Protein AF-A0A6J6UAG7-F1 (afdb_monomer_lite)

Structure (mmCIF, N/CA/C/O backbone):
data_AF-A0A6J6UAG7-F1
#
_entry.id   AF-A0A6J6UAG7-F1
#
loop_
_atom_site.group_PDB
_atom_site.id
_atom_site.type_symbol
_atom_site.label_atom_id
_atom_site.label_alt_id
_atom_site.label_comp_id
_atom_site.label_asym_id
_atom_site.label_entity_id
_atom_site.label_seq_id
_atom_site.pdbx_PDB_ins_code
_atom_site.Cartn_x
_atom_site.Cartn_y
_atom_site.Cartn_z
_atom_site.occupancy
_atom_site.B_iso_or_equiv
_atom_site.auth_seq_id
_atom_site.auth_comp_id
_atom_site.auth_asym_id
_atom_site.auth_atom_id
_atom_site.pdbx_PDB_model_num
ATOM 1 N N . MET A 1 1 ? -18.419 0.442 20.908 1.00 64.94 1 MET A N 1
ATOM 2 C CA . MET A 1 1 ? -18.109 0.055 19.510 1.00 64.94 1 MET A CA 1
ATOM 3 C C . MET A 1 1 ? -17.698 1.300 18.751 1.00 64.94 1 MET A C 1
ATOM 5 O O . MET A 1 1 ? -18.345 2.321 18.942 1.00 64.94 1 MET A O 1
ATOM 9 N N . ILE A 1 2 ? -16.643 1.230 17.936 1.00 74.75 2 ILE A N 1
ATOM 10 C CA . ILE A 1 2 ? -16.255 2.328 17.035 1.00 74.75 2 ILE A CA 1
ATOM 11 C C . ILE A 1 2 ? -16.678 1.935 15.620 1.00 74.75 2 ILE A C 1
ATOM 13 O O . ILE A 1 2 ? -16.321 0.851 15.156 1.00 74.75 2 ILE A O 1
ATOM 17 N N . SER A 1 3 ? -17.434 2.810 14.959 1.00 76.94 3 SER A N 1
ATOM 18 C CA . SER A 1 3 ? -17.864 2.655 13.566 1.00 76.94 3 SER A CA 1
ATOM 19 C C . SER A 1 3 ? -17.239 3.775 12.741 1.00 76.94 3 SER A C 1
ATOM 21 O O . SER A 1 3 ? -17.382 4.941 13.105 1.00 76.94 3 SER A O 1
ATOM 23 N N . LEU A 1 4 ? -16.559 3.436 11.646 1.00 76.06 4 LEU A N 1
ATOM 24 C CA . LEU A 1 4 ? -16.072 4.427 10.684 1.00 76.06 4 LEU A CA 1
ATOM 25 C C . LEU A 1 4 ? -17.133 4.633 9.595 1.00 76.06 4 LEU A C 1
ATOM 27 O O . LEU A 1 4 ? -17.597 3.661 8.999 1.00 76.06 4 LEU A O 1
ATOM 31 N N . ALA A 1 5 ? -17.490 5.887 9.307 1.00 80.00 5 ALA A N 1
ATOM 32 C CA . ALA A 1 5 ? -18.389 6.257 8.208 1.00 80.00 5 ALA A CA 1
ATOM 33 C C . ALA A 1 5 ? -17.656 6.270 6.851 1.00 80.00 5 ALA A C 1
ATOM 35 O O . ALA A 1 5 ? -17.769 7.206 6.067 1.00 80.00 5 ALA A O 1
ATOM 36 N N . GLU A 1 6 ? -16.868 5.229 6.603 1.00 76.81 6 GLU A N 1
ATOM 37 C CA . GLU A 1 6 ? -16.091 5.038 5.386 1.00 76.81 6 GLU A CA 1
ATOM 38 C C . GLU A 1 6 ? -16.338 3.652 4.793 1.00 76.81 6 GLU A C 1
ATOM 40 O O . GLU A 1 6 ? -16.911 2.766 5.430 1.00 76.81 6 GLU A O 1
ATOM 45 N N . ASN A 1 7 ? -15.878 3.453 3.558 1.00 74.94 7 ASN A N 1
ATOM 46 C CA . ASN A 1 7 ? -15.926 2.145 2.926 1.00 74.94 7 ASN A CA 1
ATOM 47 C C . ASN A 1 7 ? -15.122 1.114 3.728 1.00 74.94 7 ASN A C 1
ATOM 49 O O . ASN A 1 7 ? -14.046 1.391 4.260 1.00 74.94 7 ASN A O 1
ATOM 53 N N . TYR A 1 8 ? -15.644 -0.111 3.775 1.00 73.75 8 TYR A N 1
ATOM 54 C CA . TYR A 1 8 ? -14.946 -1.237 4.379 1.00 73.75 8 TYR A CA 1
ATOM 55 C C . TYR A 1 8 ? -13.695 -1.586 3.563 1.00 73.75 8 TYR A C 1
ATOM 57 O O . TYR A 1 8 ? -13.769 -2.334 2.588 1.00 73.75 8 TYR A O 1
ATOM 65 N N . ASP A 1 9 ? -12.547 -1.051 3.979 1.00 74.75 9 ASP A N 1
ATOM 66 C CA . ASP A 1 9 ? -11.248 -1.314 3.364 1.00 74.75 9 ASP A CA 1
ATOM 67 C C . ASP A 1 9 ? -10.297 -2.035 4.331 1.00 74.75 9 ASP A C 1
ATOM 69 O O . ASP A 1 9 ? -10.316 -1.844 5.551 1.00 74.75 9 ASP A O 1
ATOM 73 N N . ARG A 1 10 ? -9.434 -2.879 3.760 1.00 75.00 10 ARG A N 1
ATOM 74 C CA . ARG A 1 10 ? -8.357 -3.582 4.454 1.00 75.00 10 ARG A CA 1
ATOM 75 C C . ARG A 1 10 ? -7.297 -2.636 5.009 1.00 75.00 10 ARG A C 1
ATOM 77 O O . ARG A 1 10 ? -6.671 -2.995 6.007 1.00 75.00 10 ARG A O 1
ATOM 84 N N . SER A 1 11 ? -7.166 -1.459 4.410 1.00 82.00 11 SER A N 1
ATOM 85 C CA . SER A 1 11 ? -6.227 -0.394 4.765 1.00 82.00 11 SER A CA 1
ATOM 86 C C . SER A 1 11 ? -6.475 0.192 6.159 1.00 82.00 11 SER A C 1
ATOM 88 O O . SER A 1 11 ? -5.527 0.578 6.836 1.00 82.00 11 SER A O 1
ATOM 90 N N . TRP A 1 12 ? -7.724 0.212 6.637 1.00 84.06 12 TRP A N 1
ATOM 91 C CA . TRP A 1 12 ? -8.061 0.758 7.954 1.00 84.06 12 TRP A CA 1
ATOM 92 C C . TRP A 1 12 ? -7.644 -0.173 9.096 1.00 84.06 12 TRP A C 1
ATOM 94 O O . TRP A 1 12 ? -8.116 -1.311 9.189 1.00 84.06 12 TRP A O 1
ATOM 104 N N . GLN A 1 13 ? -6.794 0.326 9.992 1.00 83.50 13 GLN A N 1
ATOM 105 C CA . GLN A 1 13 ? -6.298 -0.371 11.178 1.00 83.50 13 GLN A CA 1
ATOM 106 C C . GLN A 1 13 ? -6.526 0.490 12.422 1.00 83.50 13 GLN A C 1
ATOM 108 O O . GLN A 1 13 ? -6.211 1.677 12.426 1.00 83.50 13 GLN A O 1
ATOM 113 N N . VAL A 1 14 ? -7.035 -0.123 13.491 1.00 83.75 14 VAL A N 1
ATOM 114 C CA . VAL A 1 14 ? -7.128 0.506 14.815 1.00 83.75 14 VAL A CA 1
ATOM 115 C C . VAL A 1 14 ? -6.184 -0.221 15.762 1.00 83.75 14 VAL A C 1
ATOM 117 O O . VAL A 1 14 ? -6.205 -1.453 15.838 1.00 83.75 14 VAL A O 1
ATOM 120 N N . ILE A 1 15 ? -5.350 0.537 16.466 1.00 83.69 15 ILE A N 1
ATOM 121 C CA . ILE A 1 15 ? -4.349 0.034 17.405 1.00 83.69 15 ILE A CA 1
ATOM 122 C C . ILE A 1 15 ? -4.659 0.584 18.797 1.00 83.69 15 ILE A C 1
ATOM 124 O O . ILE A 1 15 ? -4.836 1.791 18.964 1.00 83.69 15 ILE A O 1
ATOM 128 N N . LYS A 1 16 ? -4.690 -0.308 19.791 1.00 80.81 16 LYS A N 1
ATOM 129 C CA . LYS A 1 16 ? -4.749 0.021 21.220 1.00 80.81 16 LYS A CA 1
ATOM 130 C C . LYS A 1 16 ? -3.558 -0.633 21.917 1.00 80.81 16 LYS A C 1
ATOM 132 O O . LYS A 1 16 ? -3.359 -1.834 21.745 1.00 80.81 16 LYS A O 1
ATOM 137 N N . ASP A 1 17 ? -2.759 0.135 22.656 1.00 81.75 17 ASP A N 1
ATOM 138 C CA . ASP A 1 17 ? -1.604 -0.365 23.427 1.00 81.75 17 ASP A CA 1
ATOM 139 C C . ASP A 1 17 ? -0.659 -1.277 22.611 1.00 81.75 17 ASP A C 1
ATOM 141 O O . ASP A 1 17 ? -0.182 -2.312 23.073 1.00 81.75 17 ASP A O 1
ATOM 145 N N . GLY A 1 18 ? -0.448 -0.937 21.334 1.00 79.75 18 GLY A N 1
ATOM 146 C CA . GLY A 1 18 ? 0.379 -1.714 20.401 1.00 79.75 18 GLY A CA 1
ATOM 147 C C . GLY A 1 18 ? -0.284 -2.966 19.806 1.00 79.75 18 GLY A C 1
ATOM 148 O O . GLY A 1 18 ? 0.305 -3.610 18.938 1.00 79.75 18 GLY A O 1
ATOM 149 N N . LYS A 1 19 ? -1.517 -3.309 20.197 1.00 80.56 19 LYS A N 1
ATOM 150 C CA . LYS A 1 19 ? -2.288 -4.431 19.639 1.00 80.56 19 LYS A CA 1
ATOM 151 C C . LYS A 1 19 ? -3.306 -3.945 18.610 1.00 80.56 19 LYS A C 1
ATOM 153 O O . LYS A 1 19 ? -4.050 -2.994 18.842 1.00 80.56 19 LYS A O 1
ATOM 158 N N . ARG A 1 20 ? -3.365 -4.629 17.465 1.00 81.56 20 ARG A N 1
ATOM 159 C CA . ARG A 1 20 ? -4.371 -4.376 16.422 1.00 81.56 20 ARG A CA 1
ATOM 160 C C . ARG A 1 20 ? -5.719 -4.947 16.849 1.00 81.56 20 ARG A C 1
ATOM 162 O O . ARG A 1 20 ? -5.804 -6.123 17.196 1.00 81.56 20 ARG A O 1
ATOM 169 N N . LEU A 1 21 ? -6.763 -4.127 16.791 1.00 82.50 21 LEU A N 1
ATOM 170 C CA . LEU A 1 21 ? -8.128 -4.574 17.050 1.00 82.50 21 LEU A CA 1
ATOM 171 C C . LEU A 1 21 ? -8.685 -5.340 15.848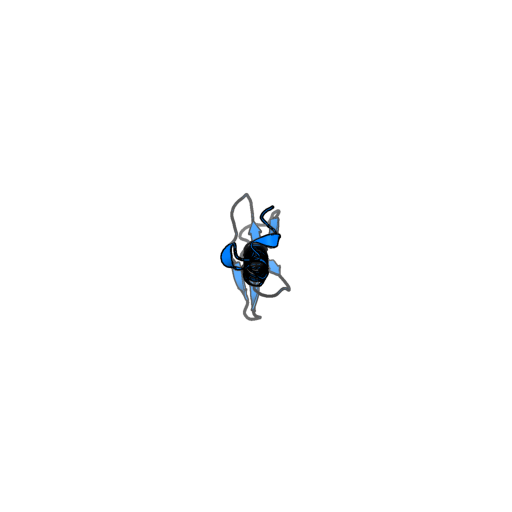 1.00 82.50 21 LEU A C 1
ATOM 173 O O . LEU A 1 21 ? -8.386 -5.030 14.691 1.00 82.50 21 LEU A O 1
ATOM 177 N N . VAL A 1 22 ? -9.519 -6.342 16.132 1.00 79.12 22 VA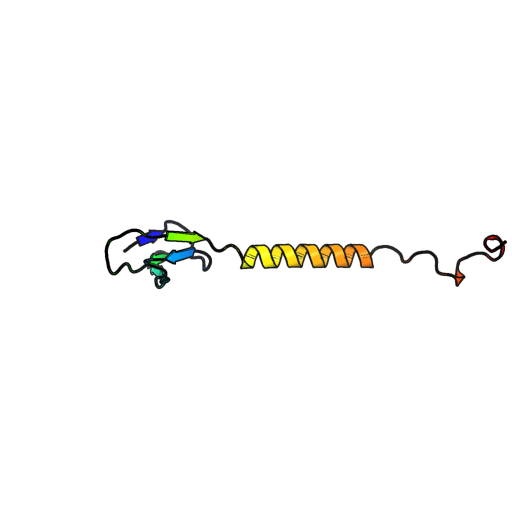L A N 1
ATOM 178 C CA . VAL A 1 22 ? -10.207 -7.115 15.096 1.00 79.12 22 VAL A CA 1
ATOM 179 C C . VAL A 1 22 ? -11.247 -6.221 14.428 1.00 79.12 22 VAL A C 1
ATOM 181 O O . VAL A 1 22 ? -12.111 -5.638 15.085 1.00 79.12 22 VAL A O 1
ATOM 184 N N . ARG A 1 23 ? -11.147 -6.123 13.103 1.00 81.44 23 ARG A N 1
ATOM 185 C CA . ARG A 1 23 ? -12.109 -5.413 12.267 1.00 81.44 23 ARG A CA 1
ATOM 186 C C . ARG A 1 23 ? -13.265 -6.347 11.914 1.00 81.44 23 ARG A C 1
ATOM 188 O O . ARG A 1 23 ? -13.034 -7.438 11.395 1.00 81.44 23 ARG A O 1
ATOM 195 N N . SER A 1 24 ? -14.491 -5.899 12.140 1.00 79.56 24 SER A N 1
ATOM 196 C CA . SER A 1 24 ? -15.722 -6.535 11.675 1.00 79.56 24 SER A CA 1
ATOM 197 C C . SER A 1 24 ? -16.438 -5.634 10.668 1.00 79.56 24 SER A C 1
ATOM 199 O O . SER A 1 24 ? -16.122 -4.452 10.517 1.00 79.56 24 SER A O 1
ATOM 201 N N . LYS A 1 25 ? -17.386 -6.209 9.931 1.00 80.81 25 LYS A N 1
ATOM 202 C CA . LYS A 1 25 ? -18.256 -5.479 9.008 1.00 80.81 25 LYS A CA 1
ATOM 203 C C . LYS A 1 25 ? -19.644 -5.380 9.639 1.00 80.81 25 LYS A C 1
ATOM 205 O O . LYS A 1 25 ? -20.148 -6.389 10.125 1.00 80.81 25 LYS A O 1
ATOM 210 N N . SER A 1 26 ? -20.229 -4.185 9.660 1.00 80.00 26 SER A N 1
ATOM 211 C CA . SER A 1 26 ? -21.600 -3.985 10.144 1.00 80.00 26 SER A CA 1
ATOM 212 C C . SER A 1 26 ? -22.637 -4.492 9.137 1.00 80.00 26 SER A C 1
ATOM 214 O O . SER A 1 26 ? -22.308 -4.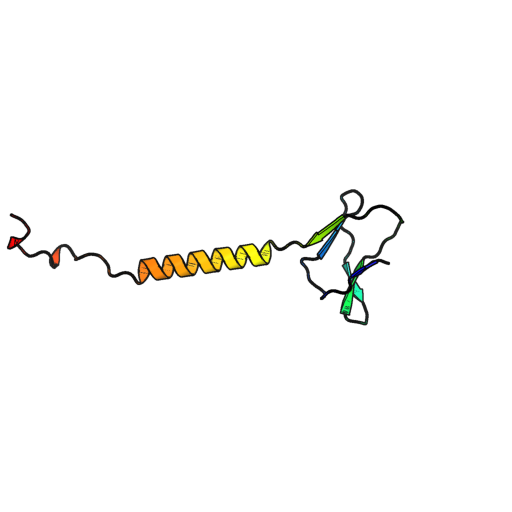720 7.971 1.00 80.00 26 SER A O 1
ATOM 216 N N . GLU A 1 27 ? -23.902 -4.597 9.555 1.00 78.19 27 GLU A N 1
ATOM 217 C CA . GLU A 1 27 ? -25.035 -4.896 8.658 1.00 78.19 27 GLU A CA 1
ATOM 218 C C . GLU A 1 27 ? -25.158 -3.889 7.503 1.00 78.19 27 GLU A C 1
ATOM 220 O O . GLU A 1 27 ? -25.518 -4.252 6.388 1.00 78.19 27 GLU A O 1
ATOM 225 N N . PHE A 1 28 ? -24.759 -2.637 7.740 1.00 76.81 28 PHE A N 1
ATOM 226 C CA . PHE A 1 28 ? -24.718 -1.564 6.741 1.00 76.81 28 PHE A CA 1
ATOM 227 C C . PHE A 1 28 ? -23.429 -1.560 5.907 1.00 76.81 28 PHE A C 1
ATOM 229 O O . PHE A 1 28 ? -23.197 -0.663 5.102 1.00 76.81 28 PHE A O 1
ATOM 236 N N . GLY A 1 29 ? -22.556 -2.544 6.114 1.00 76.44 29 GLY A N 1
ATOM 237 C CA . GLY A 1 29 ? -21.318 -2.707 5.369 1.00 76.44 29 GLY A CA 1
ATOM 238 C C . GLY A 1 29 ? -20.167 -1.799 5.793 1.00 76.44 29 GLY A C 1
ATOM 239 O O . GLY A 1 29 ? -19.160 -1.771 5.089 1.00 76.44 29 GLY A O 1
ATOM 240 N N . LEU A 1 30 ? -20.281 -1.111 6.930 1.00 82.50 30 LEU A N 1
ATOM 241 C CA . LEU A 1 30 ? -19.252 -0.211 7.457 1.00 82.50 30 LEU A CA 1
ATOM 242 C C . LEU A 1 30 ? -18.196 -0.975 8.278 1.00 82.50 30 LEU A C 1
ATOM 244 O O . LEU A 1 30 ? -18.530 -1.975 8.924 1.00 82.50 30 LEU A O 1
ATOM 248 N N . PRO A 1 31 ? -16.932 -0.517 8.305 1.00 81.69 31 PRO A N 1
ATOM 249 C CA . PRO A 1 31 ? -15.913 -1.054 9.196 1.00 81.69 31 PRO A CA 1
ATOM 250 C C . PRO A 1 31 ? -16.231 -0.716 10.655 1.00 81.69 31 PRO A C 1
ATOM 252 O O . PRO A 1 31 ? -16.372 0.446 11.043 1.00 81.69 31 PRO A O 1
ATOM 255 N N . GLN A 1 32 ? -16.325 -1.765 11.467 1.00 82.50 32 GLN A N 1
ATOM 256 C CA . GLN A 1 32 ? -16.520 -1.694 12.907 1.00 82.50 32 GLN A CA 1
ATOM 257 C C . GLN A 1 32 ? -15.335 -2.314 13.636 1.00 82.50 32 GLN A C 1
ATOM 259 O O . GLN A 1 32 ? -14.742 -3.297 13.192 1.00 82.50 32 GLN A O 1
ATOM 264 N N . PHE A 1 33 ? -15.006 -1.739 14.786 1.00 82.38 33 PHE A N 1
ATOM 265 C CA . PHE A 1 33 ? -13.960 -2.240 15.665 1.00 82.38 33 PHE A CA 1
ATOM 266 C C . PHE A 1 33 ? -14.564 -2.517 17.039 1.00 82.38 33 PHE A C 1
ATOM 268 O O . PHE A 1 33 ? -15.178 -1.639 17.667 1.00 82.38 33 PHE A O 1
ATOM 275 N N . GLN A 1 34 ? -14.414 -3.761 17.501 1.00 75.75 34 GLN A N 1
ATOM 276 C CA . GLN A 1 34 ? -14.785 -4.128 18.862 1.00 75.75 34 GLN A CA 1
ATOM 277 C C . GLN A 1 34 ? -13.769 -3.529 19.827 1.00 75.75 34 GLN A C 1
ATOM 279 O O . GLN A 1 34 ? -12.588 -3.869 19.822 1.00 75.75 34 GLN A O 1
ATOM 284 N N . VAL A 1 35 ? -14.262 -2.608 20.645 1.00 72.00 35 VAL A N 1
ATOM 285 C CA . VAL A 1 35 ? -13.508 -1.964 21.711 1.00 72.00 35 VAL A CA 1
ATOM 286 C C . VAL A 1 35 ? -13.963 -2.590 23.017 1.00 72.00 35 VAL A C 1
ATOM 288 O O . VAL A 1 35 ? -15.123 -2.429 23.391 1.00 72.00 35 VAL A O 1
ATOM 291 N N . LEU A 1 36 ? -13.061 -3.328 23.664 1.00 69.81 36 LEU A N 1
ATOM 292 C CA . LEU A 1 36 ? -13.327 -4.015 24.933 1.00 69.81 36 LEU A CA 1
ATOM 293 C C . LEU A 1 36 ? -13.215 -3.073 26.143 1.00 69.81 36 LEU A C 1
ATOM 295 O O . LEU A 1 36 ? -13.833 -3.318 27.169 1.00 69.81 36 LEU A O 1
ATOM 299 N N . GLU A 1 37 ? -12.468 -1.977 26.016 1.00 71.19 37 GLU A N 1
ATOM 300 C CA . GLU A 1 37 ? -12.157 -1.055 27.111 1.00 71.19 37 GLU A CA 1
ATOM 301 C C . GLU A 1 37 ? -11.997 0.371 26.578 1.00 71.19 37 GLU A C 1
ATOM 303 O O . GLU A 1 37 ? -11.325 0.564 25.562 1.00 71.19 37 GLU A O 1
ATOM 308 N N . ALA A 1 38 ? -12.554 1.360 27.283 1.00 70.19 38 ALA A N 1
ATOM 309 C CA . ALA A 1 38 ? -12.397 2.779 26.963 1.00 70.19 38 ALA A CA 1
ATOM 310 C C . ALA A 1 38 ? -10.932 3.242 27.120 1.00 70.19 38 ALA A C 1
ATOM 312 O O . ALA A 1 38 ? -10.223 2.765 28.004 1.00 70.19 38 ALA A O 1
ATOM 313 N N . GLY A 1 39 ? -10.471 4.152 26.257 1.00 78.12 39 GLY A N 1
ATOM 314 C CA . GLY A 1 39 ? -9.093 4.654 26.254 1.00 78.12 39 GLY A CA 1
ATOM 315 C C . GLY A 1 39 ? -8.742 5.411 24.971 1.00 78.12 39 GLY A C 1
ATOM 316 O O . GLY A 1 39 ? -9.633 5.757 24.193 1.00 78.12 39 GLY A O 1
ATOM 317 N N . GLU A 1 40 ? -7.451 5.656 24.749 1.00 78.06 40 GLU A N 1
ATOM 318 C CA . GLU A 1 40 ? -6.941 6.234 23.502 1.00 78.06 40 GLU A CA 1
ATOM 319 C C . GLU A 1 40 ? -6.746 5.156 22.428 1.00 78.06 40 GLU A C 1
ATOM 321 O O . GLU A 1 40 ? -6.298 4.041 22.701 1.00 78.06 40 GLU A O 1
ATOM 326 N N . PHE A 1 41 ? -7.078 5.501 21.185 1.00 81.38 41 PHE A N 1
ATOM 327 C CA . PHE A 1 41 ? -6.944 4.617 20.031 1.00 81.38 41 PHE A CA 1
ATOM 328 C C . PHE A 1 41 ? -6.163 5.326 18.937 1.00 81.38 41 PHE A C 1
ATOM 330 O O . PHE A 1 41 ? -6.451 6.474 18.601 1.00 81.38 41 PHE A O 1
ATOM 337 N N . SER A 1 42 ? -5.214 4.618 18.333 1.00 81.56 42 SER A N 1
ATOM 338 C CA . SER A 1 42 ? -4.547 5.082 17.123 1.00 81.56 42 SER A CA 1
ATOM 339 C C . SER A 1 42 ? -5.263 4.512 15.902 1.00 81.56 42 SER A C 1
ATOM 341 O O . SER A 1 42 ? -5.421 3.295 15.776 1.00 81.56 42 SER A O 1
ATOM 343 N N . LEU A 1 43 ? -5.713 5.395 15.011 1.00 83.81 43 LEU A N 1
ATOM 344 C CA . LEU A 1 43 ? -6.329 5.043 13.736 1.00 83.81 43 LEU A CA 1
ATOM 345 C C . LEU A 1 43 ? -5.314 5.265 12.613 1.00 83.81 43 LEU A C 1
ATOM 347 O O . LEU A 1 43 ? -4.763 6.355 12.473 1.00 83.81 43 LEU A O 1
ATOM 351 N N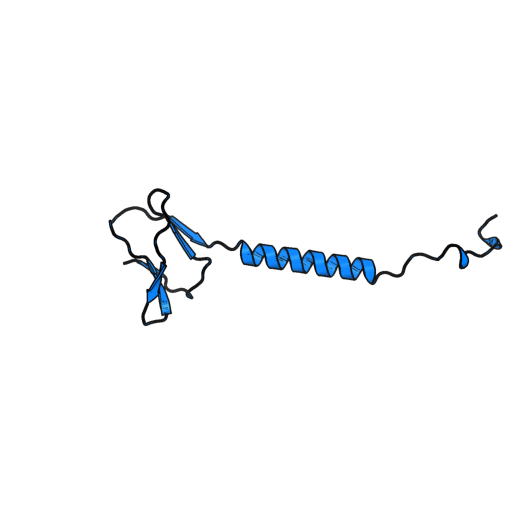 . ILE A 1 44 ? -5.084 4.234 11.804 1.00 85.31 44 ILE A N 1
ATOM 352 C CA . ILE A 1 44 ? -4.115 4.260 10.708 1.00 85.31 44 ILE A CA 1
ATOM 353 C C . ILE A 1 44 ? -4.787 3.783 9.423 1.00 85.31 44 ILE A C 1
ATOM 355 O O . ILE A 1 44 ? -5.525 2.796 9.423 1.00 85.31 44 ILE A O 1
ATOM 359 N N . HIS A 1 45 ? -4.476 4.460 8.319 1.00 84.31 45 HIS A N 1
ATOM 360 C CA . HIS A 1 45 ? -4.824 4.025 6.971 1.00 84.31 45 HIS A CA 1
ATOM 361 C C . HIS A 1 45 ? -3.571 3.551 6.218 1.00 84.31 45 HIS A C 1
ATOM 363 O O . HIS A 1 45 ? -2.718 4.346 5.812 1.00 84.31 45 HIS A O 1
ATOM 369 N N . ASP A 1 46 ? -3.446 2.240 6.026 1.00 84.75 46 ASP A N 1
ATOM 370 C CA . ASP A 1 46 ? -2.315 1.611 5.349 1.00 84.75 46 ASP A CA 1
ATOM 371 C C . ASP A 1 46 ? -2.490 1.594 3.822 1.00 84.75 46 ASP A C 1
ATOM 373 O O . ASP A 1 46 ? -3.106 0.704 3.244 1.00 84.75 46 ASP A O 1
ATOM 377 N N . GLY A 1 47 ? -1.886 2.576 3.151 1.00 84.44 47 GLY A N 1
ATOM 378 C CA . GLY A 1 47 ? -1.844 2.660 1.687 1.00 84.44 47 GLY A CA 1
ATOM 379 C C . GLY A 1 47 ? -0.721 1.861 1.006 1.00 84.44 47 GLY A C 1
ATOM 380 O O . GLY A 1 47 ? -0.422 2.138 -0.158 1.00 84.44 47 GLY A O 1
ATOM 381 N N . THR A 1 48 ? -0.042 0.931 1.693 1.00 88.62 48 THR A N 1
ATOM 382 C CA . THR A 1 48 ? 1.177 0.272 1.173 1.00 88.62 48 THR A CA 1
ATOM 383 C C . THR A 1 48 ? 0.929 -0.518 -0.104 1.00 88.62 48 THR A C 1
ATOM 385 O O . THR A 1 48 ? 1.703 -0.390 -1.050 1.00 88.62 48 THR A O 1
ATOM 388 N N . VAL A 1 49 ? -0.172 -1.268 -0.181 1.00 87.38 49 VAL A N 1
ATOM 389 C CA . VAL A 1 49 ? -0.509 -2.071 -1.370 1.00 87.38 49 VAL A CA 1
ATOM 390 C C . VAL A 1 49 ? -0.707 -1.180 -2.597 1.00 87.38 49 VAL A C 1
ATOM 392 O O . VAL A 1 49 ? -0.121 -1.435 -3.647 1.00 87.38 49 VAL A O 1
ATOM 395 N N . ARG A 1 50 ? -1.462 -0.080 -2.452 1.00 89.31 50 ARG A N 1
ATOM 396 C CA . ARG A 1 50 ? -1.674 0.891 -3.535 1.00 89.31 50 ARG A CA 1
ATOM 397 C C . ARG A 1 50 ? -0.356 1.508 -4.000 1.00 89.31 50 ARG A C 1
ATOM 399 O O . ARG A 1 50 ? -0.126 1.605 -5.200 1.00 89.31 50 ARG A O 1
ATOM 406 N N . ARG A 1 51 ? 0.520 1.901 -3.066 1.00 92.88 51 ARG A N 1
ATOM 407 C CA . ARG A 1 51 ? 1.857 2.418 -3.404 1.00 92.88 51 ARG A CA 1
ATOM 408 C C . ARG A 1 51 ? 2.704 1.379 -4.143 1.00 92.88 51 ARG A C 1
ATOM 410 O O . ARG A 1 51 ? 3.377 1.740 -5.099 1.00 92.88 51 ARG A O 1
ATOM 417 N N . GLY A 1 52 ? 2.637 0.109 -3.739 1.00 95.19 52 GLY A N 1
ATOM 418 C CA . GLY A 1 52 ? 3.333 -0.990 -4.411 1.00 95.19 52 GLY A CA 1
ATOM 419 C C . GLY A 1 52 ? 2.892 -1.170 -5.865 1.00 95.19 52 GLY A C 1
ATOM 420 O O . GLY A 1 52 ? 3.736 -1.290 -6.748 1.00 95.19 52 GLY A O 1
ATOM 421 N N . TRP A 1 53 ? 1.585 -1.112 -6.133 1.00 96.75 53 TRP A N 1
ATOM 422 C CA . TRP A 1 53 ? 1.047 -1.164 -7.500 1.00 96.75 53 TRP A CA 1
ATOM 423 C C . TRP A 1 53 ? 1.419 0.039 -8.353 1.00 96.75 53 TRP A C 1
ATOM 425 O O . TRP A 1 53 ? 1.831 -0.153 -9.491 1.00 96.75 53 TRP A O 1
ATOM 435 N N . LEU A 1 54 ? 1.379 1.250 -7.798 1.00 97.06 54 LEU A N 1
ATOM 436 C CA . LEU A 1 54 ? 1.833 2.441 -8.522 1.00 97.06 54 LEU A CA 1
ATOM 437 C C . LEU A 1 54 ? 3.325 2.367 -8.877 1.00 97.06 54 LEU A C 1
ATOM 439 O O . LEU A 1 54 ? 3.725 2.756 -9.971 1.00 97.06 54 LEU A O 1
ATOM 443 N N . ALA A 1 55 ? 4.158 1.844 -7.973 1.00 97.75 55 ALA A N 1
ATOM 444 C CA . ALA A 1 55 ? 5.577 1.647 -8.250 1.00 97.75 55 ALA A CA 1
ATOM 445 C C . ALA A 1 55 ? 5.802 0.599 -9.351 1.00 97.75 55 ALA A C 1
ATOM 447 O O . ALA A 1 55 ? 6.608 0.821 -10.253 1.00 97.75 55 ALA A O 1
ATOM 448 N N . LEU A 1 56 ? 5.071 -0.520 -9.306 1.00 98.06 56 LEU A N 1
ATOM 449 C CA . LEU A 1 56 ? 5.147 -1.547 -10.343 1.00 98.06 56 LEU A CA 1
ATOM 450 C C . LEU A 1 56 ? 4.718 -0.999 -11.709 1.00 98.06 56 LEU A C 1
ATOM 452 O O . LEU A 1 56 ? 5.417 -1.218 -12.694 1.00 98.06 56 LEU A O 1
ATOM 456 N N . GLU A 1 57 ? 3.610 -0.262 -11.763 1.00 98.19 57 GLU A N 1
ATOM 457 C CA . GLU A 1 57 ? 3.118 0.394 -12.977 1.00 98.19 57 GLU A CA 1
ATOM 458 C C . GLU A 1 57 ? 4.183 1.320 -13.585 1.00 98.19 57 GLU A C 1
ATOM 460 O O . GLU A 1 57 ? 4.497 1.210 -14.771 1.00 98.19 57 GLU A O 1
ATOM 465 N N . ALA A 1 58 ? 4.815 2.165 -12.764 1.00 98.44 58 ALA A N 1
ATOM 466 C CA . ALA A 1 58 ? 5.891 3.045 -13.211 1.00 98.44 58 ALA A CA 1
ATOM 467 C C . ALA A 1 58 ? 7.091 2.264 -13.778 1.00 98.44 58 ALA A C 1
ATOM 469 O O . ALA A 1 58 ? 7.611 2.616 -14.837 1.00 98.44 58 ALA A O 1
ATOM 470 N N . ILE A 1 59 ? 7.513 1.182 -13.115 1.00 98.50 59 ILE A N 1
ATOM 471 C CA . ILE A 1 59 ? 8.615 0.324 -13.583 1.00 98.50 59 ILE A CA 1
ATOM 472 C C . ILE A 1 59 ? 8.268 -0.323 -14.926 1.00 98.50 59 ILE A C 1
ATOM 474 O O . ILE A 1 59 ? 9.101 -0.331 -15.834 1.00 98.50 59 ILE A O 1
ATOM 478 N N . VAL A 1 60 ? 7.048 -0.845 -15.075 1.00 98.62 60 VAL A N 1
ATOM 479 C CA . VAL A 1 60 ? 6.586 -1.459 -16.327 1.00 98.62 60 VAL A CA 1
ATOM 480 C C . VAL A 1 60 ? 6.605 -0.435 -17.457 1.00 98.62 60 VAL A C 1
ATOM 482 O O . VAL A 1 60 ? 7.185 -0.716 -18.506 1.00 98.62 60 VAL A O 1
ATOM 485 N N . PHE A 1 61 ? 6.058 0.765 -17.250 1.00 98.31 61 PHE A N 1
ATOM 486 C CA . PHE A 1 61 ? 6.066 1.802 -18.284 1.00 98.31 61 PHE A CA 1
ATOM 487 C C . PHE A 1 61 ? 7.473 2.259 -18.658 1.00 98.31 61 PHE A C 1
ATOM 489 O O . PHE A 1 61 ? 7.765 2.384 -19.845 1.00 98.31 61 PHE A O 1
ATOM 496 N N . LEU A 1 62 ? 8.364 2.457 -17.684 1.00 98.25 62 LEU A N 1
ATOM 497 C CA . LEU A 1 62 ? 9.759 2.810 -17.962 1.00 98.25 62 LEU A CA 1
ATOM 498 C C . LEU A 1 62 ? 10.472 1.710 -18.752 1.00 98.25 62 LEU A C 1
ATOM 500 O O . LEU A 1 62 ? 11.188 2.000 -19.707 1.00 98.25 62 LEU A O 1
ATOM 504 N N . THR A 1 63 ? 10.238 0.448 -18.394 1.00 97.56 63 THR A N 1
ATOM 505 C CA . THR A 1 63 ? 10.820 -0.700 -19.098 1.00 97.56 63 THR A CA 1
ATOM 506 C C . THR A 1 63 ? 10.325 -0.757 -20.540 1.00 97.56 63 THR A C 1
ATOM 508 O O . THR A 1 63 ? 11.126 -0.880 -21.463 1.00 97.56 63 THR A O 1
ATOM 511 N N . LEU A 1 64 ? 9.015 -0.612 -20.753 1.00 97.50 64 LEU A N 1
ATOM 512 C CA . LEU A 1 64 ? 8.427 -0.579 -22.091 1.00 97.50 64 LEU A CA 1
ATOM 513 C C . LEU A 1 64 ? 8.945 0.599 -22.912 1.00 97.50 64 LEU A C 1
ATOM 515 O O . LEU A 1 64 ? 9.236 0.417 -24.087 1.00 97.50 64 LEU A O 1
ATOM 519 N N . LEU A 1 65 ? 9.109 1.776 -22.305 1.00 96.31 65 LEU A N 1
ATOM 520 C CA . LEU A 1 65 ? 9.673 2.948 -22.971 1.00 96.31 65 LEU A CA 1
ATOM 521 C C . LEU A 1 65 ? 11.090 2.651 -23.465 1.00 96.31 65 LEU A C 1
ATOM 523 O O . LEU A 1 65 ? 11.374 2.859 -24.639 1.00 96.31 65 LEU A O 1
ATOM 527 N N . VAL A 1 66 ? 11.954 2.098 -22.609 1.00 95.19 66 VAL A N 1
ATOM 528 C CA . VAL A 1 66 ? 13.328 1.724 -22.984 1.00 95.19 66 VAL A CA 1
ATOM 529 C C . VAL A 1 66 ? 13.348 0.690 -24.109 1.00 95.19 66 VAL A C 1
ATOM 531 O O . VAL A 1 66 ? 14.139 0.823 -25.037 1.00 95.19 66 VAL A O 1
ATOM 534 N N . LEU A 1 67 ? 12.480 -0.322 -24.056 1.00 94.19 67 LEU A N 1
ATOM 535 C CA . LEU A 1 67 ? 12.420 -1.370 -25.081 1.00 94.19 67 LEU A CA 1
ATOM 536 C C . LEU A 1 67 ? 11.780 -0.901 -26.394 1.00 94.19 67 LEU A C 1
ATOM 538 O O . LEU A 1 67 ? 12.076 -1.461 -27.447 1.00 94.19 67 LEU A O 1
ATOM 542 N N . ALA A 1 68 ? 10.905 0.102 -26.339 1.00 93.94 68 ALA A N 1
ATOM 543 C CA . ALA A 1 68 ? 10.292 0.714 -27.511 1.00 93.94 68 ALA A CA 1
ATOM 544 C C . ALA A 1 68 ? 11.236 1.693 -28.222 1.00 93.94 68 ALA A C 1
ATOM 546 O O . ALA A 1 68 ? 11.026 1.987 -29.401 1.00 93.94 68 ALA A O 1
ATOM 547 N N . LEU A 1 69 ? 12.266 2.204 -27.533 1.00 91.88 69 LEU A N 1
ATOM 548 C CA . LEU A 1 69 ? 13.282 3.029 -28.175 1.00 91.88 69 LEU A CA 1
ATOM 549 C C . LEU A 1 69 ? 14.026 2.200 -29.232 1.00 91.88 69 LEU A C 1
ATOM 551 O O . LEU A 1 69 ? 14.400 1.052 -28.977 1.00 91.88 69 LEU A O 1
ATOM 555 N N . PRO A 1 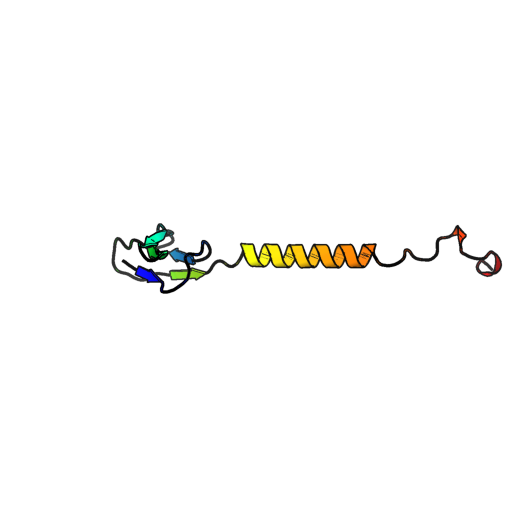70 ? 14.266 2.767 -30.428 1.00 85.06 70 PRO A N 1
ATOM 556 C CA . PRO A 1 70 ? 15.027 2.075 -31.450 1.00 85.06 70 PRO A CA 1
ATOM 557 C C . PRO A 1 70 ? 16.421 1.759 -30.908 1.00 85.06 70 PRO A C 1
ATOM 559 O O . PRO A 1 70 ? 17.095 2.618 -30.334 1.00 85.06 70 PRO A O 1
ATOM 562 N N . ALA A 1 71 ? 16.869 0.522 -31.115 1.00 76.19 71 ALA A N 1
ATOM 563 C CA . ALA A 1 71 ? 18.263 0.184 -30.891 1.00 76.19 71 ALA A CA 1
ATOM 564 C C . ALA A 1 71 ? 19.130 1.113 -31.755 1.00 76.19 71 ALA A C 1
ATOM 566 O O . ALA A 1 71 ? 18.829 1.319 -32.933 1.00 76.19 71 ALA A O 1
ATOM 567 N N . GLY A 1 72 ? 20.188 1.687 -31.173 1.00 72.81 72 GLY A N 1
ATOM 568 C CA . GLY A 1 72 ? 21.140 2.509 -31.923 1.00 72.81 72 GLY A CA 1
ATOM 569 C C . GLY A 1 72 ? 21.662 1.776 -33.166 1.00 72.81 72 GLY A C 1
ATOM 570 O O . GLY A 1 72 ? 21.655 0.540 -33.197 1.00 72.81 72 GLY A O 1
ATOM 571 N N . ARG A 1 73 ? 22.099 2.539 -34.185 1.00 74.94 73 ARG A N 1
ATOM 572 C CA . ARG A 1 73 ? 22.605 2.017 -35.473 1.00 74.94 73 ARG A CA 1
ATOM 573 C C . ARG A 1 73 ? 23.443 0.764 -35.251 1.00 74.94 73 ARG A C 1
ATOM 575 O O . ARG A 1 73 ? 24.416 0.774 -34.489 1.00 74.94 73 ARG A O 1
ATOM 582 N N . ARG A 1 74 ? 23.065 -0.335 -35.904 1.00 71.81 74 ARG A N 1
ATOM 583 C CA . ARG A 1 74 ? 23.834 -1.580 -35.788 1.00 71.81 74 ARG A CA 1
ATOM 584 C C . ARG A 1 74 ? 25.204 -1.341 -36.418 1.00 71.81 74 ARG A C 1
ATOM 586 O O . ARG A 1 74 ? 25.295 -0.666 -37.434 1.00 71.81 74 ARG A O 1
ATOM 593 N N . LYS A 1 75 ? 26.277 -1.950 -35.896 1.00 65.94 75 LYS A N 1
ATOM 594 C CA . LYS A 1 75 ? 27.631 -1.807 -36.483 1.00 65.94 75 LYS A CA 1
ATOM 595 C C . LYS A 1 75 ? 27.698 -2.156 -37.980 1.00 65.94 75 LYS A C 1
ATOM 597 O O . LYS A 1 75 ? 28.566 -1.658 -38.676 1.00 65.94 75 LYS A O 1
ATOM 602 N N . ARG A 1 76 ? 26.771 -2.987 -38.474 1.00 67.94 76 ARG A N 1
ATOM 603 C CA . ARG A 1 76 ? 26.639 -3.346 -39.898 1.00 67.94 76 ARG A CA 1
ATOM 604 C C . ARG A 1 76 ? 25.989 -2.254 -40.761 1.00 67.94 76 ARG A C 1
ATOM 606 O O . ARG A 1 76 ? 26.044 -2.337 -41.977 1.00 67.94 76 ARG A O 1
ATOM 613 N N . GLU A 1 77 ? 25.325 -1.288 -40.141 1.00 71.31 77 GLU A N 1
ATOM 614 C CA . GLU A 1 77 ? 24.688 -0.147 -40.806 1.00 71.31 77 GLU A CA 1
ATOM 615 C C . GLU A 1 77 ? 25.640 1.053 -40.913 1.00 71.31 77 GLU A C 1
ATOM 617 O O . GLU A 1 77 ? 25.323 1.983 -41.647 1.00 71.31 77 GLU A O 1
ATOM 622 N N . ILE A 1 78 ? 26.783 1.025 -40.208 1.00 75.19 78 ILE A N 1
ATOM 623 C CA . ILE A 1 78 ? 27.848 2.037 -40.275 1.00 75.19 78 ILE A CA 1
ATOM 624 C C . ILE A 1 78 ? 28.538 1.911 -41.638 1.00 75.19 78 ILE A C 1
ATOM 626 O O . ILE A 1 78 ? 29.033 0.832 -41.976 1.00 75.19 78 ILE A O 1
ATOM 630 N N . SER A 1 79 ? 28.520 2.988 -42.432 1.00 73.81 79 SER A N 1
ATOM 631 C CA . SER A 1 79 ? 29.175 2.997 -43.749 1.00 73.81 79 SER A CA 1
ATOM 632 C C . SER A 1 79 ? 30.683 2.882 -43.558 1.00 73.81 79 SER A C 1
ATOM 634 O O . SER A 1 79 ? 31.235 3.404 -42.592 1.00 73.81 79 SER A O 1
ATOM 636 N N . VAL A 1 80 ? 31.370 2.231 -44.497 1.00 70.56 80 VAL A N 1
ATOM 637 C CA . VAL A 1 80 ? 32.839 2.125 -44.480 1.00 70.56 80 VAL A CA 1
ATOM 638 C C . VAL A 1 80 ? 33.491 3.518 -44.531 1.00 70.56 80 VAL A C 1
ATOM 640 O O . VAL A 1 80 ? 34.572 3.715 -43.989 1.00 70.56 80 VAL A O 1
ATOM 643 N N . GLU A 1 81 ? 32.791 4.503 -45.098 1.00 72.88 81 GLU A N 1
ATOM 644 C CA . GLU A 1 81 ? 33.196 5.915 -45.161 1.00 72.88 81 GLU A CA 1
ATOM 645 C C . GLU A 1 81 ? 33.191 6.610 -43.788 1.00 72.88 81 GLU A C 1
ATOM 647 O O . GLU A 1 81 ? 33.900 7.591 -43.600 1.00 72.88 81 GLU A O 1
ATOM 652 N N . GLU A 1 82 ? 32.431 6.096 -42.814 1.00 66.69 82 GLU A N 1
ATOM 653 C CA . GLU A 1 82 ? 32.373 6.612 -41.435 1.00 66.69 82 GLU A CA 1
ATOM 654 C C . GLU A 1 82 ? 33.462 5.995 -40.527 1.00 66.69 82 GLU A C 1
ATOM 656 O O . GLU A 1 82 ? 33.548 6.340 -39.350 1.00 66.69 82 GLU A O 1
ATOM 661 N N . LEU A 1 83 ? 34.272 5.057 -41.043 1.00 67.88 83 LEU A N 1
ATOM 662 C CA . LEU A 1 83 ? 35.342 4.355 -40.309 1.00 67.88 83 LEU A CA 1
ATOM 663 C C . LEU A 1 83 ? 36.752 4.932 -40.560 1.00 67.88 83 LEU A C 1
ATOM 665 O O . LEU A 1 83 ? 37.736 4.287 -40.195 1.00 67.88 83 LEU A O 1
ATOM 669 N N . THR A 1 84 ? 36.853 6.105 -41.195 1.00 61.28 84 THR A N 1
ATOM 670 C CA . THR A 1 84 ? 38.117 6.806 -41.506 1.00 61.28 84 THR A CA 1
ATOM 671 C C . THR A 1 84 ? 38.265 8.046 -40.637 1.00 61.28 84 THR A C 1
ATOM 673 O O . THR A 1 84 ? 39.391 8.280 -40.145 1.00 61.28 84 THR A O 1
#

Foldseek 3Di:
DDWDPDADDPQKWKDDPNDTFDWDADPVRTTDGDDPDDDDIDIGGHCPVVVVVVVVVVVVVVVVVVVPPDDPDDPVNDDPVNVD

Radius of gyration: 26.85 Å; chains: 1; bounding box: 63×14×72 Å

Sequence (84 aa):
MISLAENYDRSWQVIKDGKRLVRSKSEFGLPQFQVLEAGEFSLIHDGTVRRGWLALEAIVFLTLLVLALPAGRRKREISVEELT

Organism: NCBI:txid449393

Secondary structure (DSSP, 8-state):
-EE-SS---TTEEEEETTEEPPEEE-TTS-EEE--SS-S-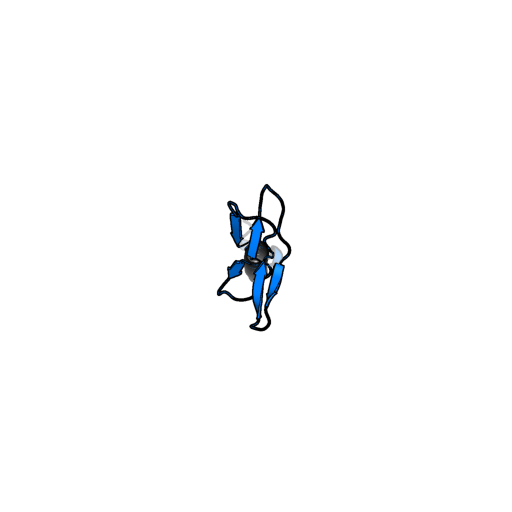-EEEE--HHHHHHHHHHHHHHHHHHHHHSPPP--TTTS-GGGG-

pLDDT: mean 82.0, std 9.54, range [61.28, 98.62]